Protein AF-A0A417RYT6-F1 (afdb_monomer_lite)

Structure (mmCIF, N/CA/C/O backbone):
data_AF-A0A417RYT6-F1
#
_entry.id   AF-A0A417RYT6-F1
#
loop_
_atom_site.group_PDB
_atom_site.id
_atom_site.type_symbol
_atom_site.label_atom_id
_atom_site.label_alt_id
_atom_site.label_comp_id
_atom_site.label_asym_id
_atom_site.label_entity_id
_atom_sit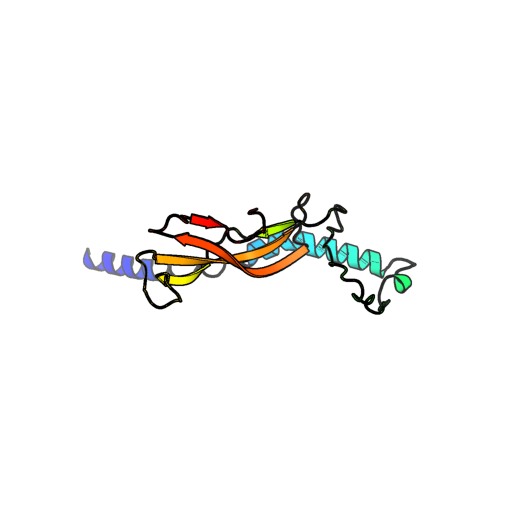e.label_seq_id
_atom_site.pdbx_PDB_ins_code
_atom_site.Cartn_x
_atom_site.Cartn_y
_atom_site.Cartn_z
_atom_site.occupancy
_atom_site.B_iso_or_equiv
_atom_site.auth_seq_id
_atom_site.auth_comp_id
_atom_site.auth_asym_id
_atom_site.auth_atom_id
_atom_site.pdbx_PDB_model_num
ATOM 1 N N . MET A 1 1 ? -15.894 -57.542 15.113 1.00 52.25 1 MET A N 1
ATOM 2 C CA . MET A 1 1 ? -15.988 -56.809 13.826 1.00 52.25 1 MET A CA 1
ATOM 3 C C . MET A 1 1 ? -16.153 -55.294 13.981 1.00 52.25 1 MET A C 1
ATOM 5 O O . MET A 1 1 ? -15.409 -54.576 13.336 1.00 52.25 1 MET A O 1
ATOM 9 N N . LYS A 1 2 ? -17.027 -54.765 14.858 1.00 48.78 2 LYS A N 1
ATOM 10 C CA . LYS A 1 2 ? -17.219 -53.299 15.008 1.00 48.78 2 LYS A CA 1
ATOM 11 C C . LYS A 1 2 ? -16.011 -52.513 15.566 1.00 48.78 2 LYS A C 1
ATOM 13 O O . LYS A 1 2 ? -15.840 -51.355 15.216 1.00 48.78 2 LYS A O 1
ATOM 18 N N . LYS A 1 3 ? -15.145 -53.134 16.380 1.00 48.62 3 LYS A N 1
ATOM 19 C CA . LYS A 1 3 ? -13.949 -52.476 16.958 1.00 48.62 3 LYS A CA 1
ATOM 20 C C . LYS A 1 3 ? -12.748 -52.387 15.999 1.00 48.62 3 LYS A C 1
ATOM 22 O O . LYS A 1 3 ? -11.898 -51.531 16.185 1.00 48.62 3 LYS A O 1
ATOM 27 N N . CYS A 1 4 ? -12.701 -53.223 14.958 1.00 53.75 4 CYS A N 1
ATOM 28 C CA . CYS A 1 4 ? -11.618 -53.209 13.963 1.00 53.75 4 CYS A CA 1
ATOM 29 C C . CYS A 1 4 ? -11.822 -52.121 12.898 1.00 53.75 4 CYS A C 1
ATOM 31 O O . CYS A 1 4 ? -10.855 -51.565 12.397 1.00 53.75 4 CYS A O 1
ATOM 33 N N . ILE A 1 5 ? -13.080 -51.779 12.599 1.00 58.66 5 ILE A N 1
ATOM 34 C CA . ILE A 1 5 ? -13.435 -50.747 11.612 1.00 58.66 5 ILE A CA 1
ATOM 35 C C . ILE A 1 5 ? -13.078 -49.347 12.134 1.00 58.66 5 ILE A C 1
ATOM 37 O O . ILE A 1 5 ? -12.568 -48.523 11.383 1.00 58.66 5 ILE A O 1
ATOM 41 N N . ALA A 1 6 ? -13.272 -49.102 13.434 1.00 56.34 6 ALA A N 1
ATOM 42 C CA . ALA A 1 6 ? -12.919 -47.828 14.059 1.00 56.34 6 ALA A CA 1
ATOM 43 C C . ALA A 1 6 ? -11.402 -47.568 14.044 1.00 56.34 6 ALA A C 1
ATOM 45 O O . ALA A 1 6 ? -10.996 -46.442 13.798 1.00 56.34 6 ALA A O 1
ATOM 46 N N . PHE A 1 7 ? -10.582 -48.609 14.237 1.00 57.03 7 PHE A N 1
ATOM 47 C CA . PHE A 1 7 ? -9.118 -48.505 14.211 1.00 57.03 7 PHE A CA 1
ATOM 48 C C . PHE A 1 7 ? -8.572 -48.293 12.787 1.00 57.03 7 PHE A C 1
ATOM 50 O O . PHE A 1 7 ? -7.643 -47.522 12.577 1.00 57.03 7 PHE A O 1
ATOM 57 N N . LEU A 1 8 ? -9.199 -48.924 11.787 1.00 57.00 8 LEU A N 1
ATOM 58 C CA . LEU A 1 8 ? -8.880 -48.709 10.371 1.00 57.00 8 LEU A CA 1
ATOM 59 C C . LEU A 1 8 ? -9.240 -47.290 9.902 1.00 57.00 8 LEU A C 1
ATOM 61 O O . LEU A 1 8 ? -8.483 -46.691 9.144 1.00 57.00 8 LEU A O 1
ATOM 65 N N . MET A 1 9 ? -10.350 -46.728 10.391 1.00 56.47 9 MET A N 1
ATOM 66 C CA . MET A 1 9 ? -10.765 -45.353 10.083 1.00 56.47 9 MET A CA 1
ATOM 67 C C . MET A 1 9 ? -9.854 -44.295 10.727 1.00 56.47 9 MET A C 1
ATOM 69 O O . MET A 1 9 ? -9.538 -43.307 10.070 1.00 56.47 9 MET A O 1
ATOM 73 N N . THR A 1 10 ? -9.364 -44.495 11.958 1.00 58.94 10 THR A N 1
ATOM 74 C CA . THR A 1 10 ? -8.390 -43.569 12.571 1.00 58.94 10 THR A CA 1
ATOM 75 C C . THR A 1 10 ? -7.002 -43.655 11.943 1.00 58.94 10 THR A C 1
ATOM 77 O O . THR A 1 10 ? -6.341 -42.627 11.823 1.00 58.94 10 THR A O 1
ATOM 80 N N . CYS A 1 11 ? -6.565 -44.830 11.480 1.00 55.25 11 CYS A N 1
ATOM 81 C CA . CYS A 1 11 ? -5.324 -44.940 10.710 1.00 55.25 11 CYS A CA 1
ATOM 82 C C . CYS A 1 11 ? -5.436 -44.255 9.340 1.00 55.25 11 CYS A C 1
ATOM 84 O O . CYS A 1 11 ? -4.508 -43.558 8.949 1.00 55.25 11 CYS A O 1
ATOM 86 N N . LEU A 1 12 ? -6.576 -44.374 8.646 1.00 55.22 12 LEU A N 1
ATOM 87 C CA . LEU A 1 12 ? -6.823 -43.682 7.372 1.00 55.22 12 LEU A CA 1
ATOM 88 C C . LEU A 1 12 ? -6.851 -42.153 7.523 1.00 55.22 12 LEU A C 1
ATOM 90 O O . LEU A 1 12 ? -6.299 -41.458 6.678 1.00 55.22 12 LEU A O 1
ATOM 94 N N . LEU A 1 13 ? -7.413 -41.625 8.615 1.00 54.66 13 LEU A N 1
ATOM 95 C CA . LEU A 1 13 ? -7.454 -40.180 8.882 1.00 54.66 13 LEU A CA 1
ATOM 96 C C . LEU A 1 13 ? -6.079 -39.575 9.220 1.00 54.66 13 LEU A C 1
ATOM 98 O O . LEU A 1 13 ? -5.876 -38.385 8.997 1.00 54.66 13 LEU A O 1
ATOM 102 N N . MET A 1 14 ? -5.119 -40.375 9.698 1.00 54.06 14 MET A N 1
ATOM 103 C CA . MET A 1 14 ? -3.745 -39.915 9.953 1.00 54.06 14 MET A CA 1
ATOM 104 C C . MET A 1 14 ? -2.860 -39.877 8.695 1.00 54.06 14 MET A C 1
ATOM 106 O O . MET A 1 14 ? -1.810 -39.243 8.725 1.00 54.06 14 MET A O 1
ATOM 110 N N . PHE A 1 15 ? -3.286 -40.479 7.577 1.00 50.78 15 PHE A N 1
ATOM 111 C CA . PHE A 1 15 ? -2.583 -40.378 6.288 1.00 50.78 15 PHE A CA 1
ATOM 112 C C . PHE A 1 15 ? -3.030 -39.183 5.425 1.00 50.78 15 PHE A C 1
ATOM 114 O O . PHE A 1 15 ? -2.400 -38.909 4.409 1.00 50.78 15 PHE A O 1
ATOM 121 N N . PHE A 1 16 ? -4.062 -38.434 5.835 1.00 47.72 16 PHE A N 1
ATOM 122 C CA . PHE A 1 16 ? -4.534 -37.223 5.139 1.00 47.72 16 PHE A CA 1
ATOM 123 C C . PHE A 1 16 ? -3.956 -35.906 5.691 1.00 47.72 16 PHE A C 1
ATOM 125 O O . PHE A 1 16 ? -4.447 -34.830 5.364 1.00 47.72 16 PHE A O 1
ATOM 132 N N . SER A 1 17 ? -2.886 -35.974 6.483 1.00 52.38 17 SER A N 1
ATOM 133 C CA . SER A 1 17 ? -2.146 -34.803 6.968 1.00 52.38 17 SER A CA 1
ATOM 134 C C . SER A 1 17 ? -0.649 -35.095 6.852 1.00 52.38 17 SER A C 1
ATOM 136 O O . SER A 1 17 ? -0.048 -35.562 7.819 1.00 52.38 17 SER A O 1
ATOM 138 N N . PRO A 1 18 ? -0.050 -34.935 5.654 1.00 49.31 18 PRO A N 1
ATOM 139 C CA . PRO A 1 18 ? 0.578 -33.649 5.344 1.00 49.31 18 PRO A CA 1
ATOM 140 C C . PRO A 1 18 ? 0.617 -33.363 3.826 1.00 49.31 18 PRO A C 1
ATOM 142 O O . PRO A 1 18 ? 1.594 -33.685 3.158 1.00 49.31 18 PRO A O 1
ATOM 145 N N . VAL A 1 19 ? -0.419 -32.749 3.250 1.00 47.59 19 VAL A N 1
ATOM 146 C CA . VAL A 1 19 ? -0.346 -32.246 1.852 1.00 47.59 19 VAL A CA 1
ATOM 147 C C . VAL A 1 19 ? -0.898 -30.822 1.731 1.00 47.59 19 VAL A C 1
ATOM 149 O O . VAL A 1 19 ? -1.395 -30.413 0.693 1.00 47.59 19 VAL A O 1
ATOM 152 N N . LEU A 1 20 ? -0.811 -30.027 2.799 1.00 47.03 20 LEU A N 1
ATOM 153 C CA . LEU A 1 20 ? -1.241 -28.620 2.780 1.00 47.03 20 LEU A CA 1
ATOM 154 C C . LEU A 1 20 ? -0.079 -27.621 2.820 1.00 47.03 20 LEU A C 1
ATOM 156 O O . LEU A 1 20 ? -0.278 -26.450 3.118 1.00 47.03 20 LEU A O 1
ATOM 160 N N . THR A 1 21 ? 1.131 -28.055 2.472 1.00 49.88 21 THR A N 1
ATOM 161 C CA . THR A 1 21 ? 2.322 -27.188 2.438 1.00 49.88 21 THR A CA 1
ATOM 162 C C . THR A 1 21 ? 3.104 -27.257 1.126 1.00 49.88 21 THR A C 1
ATOM 164 O O . THR A 1 21 ? 4.276 -26.901 1.106 1.00 49.88 21 THR A O 1
ATOM 167 N N . LEU A 1 22 ? 2.485 -27.669 0.012 1.00 45.00 22 LEU A N 1
ATOM 168 C CA . LEU A 1 22 ? 3.183 -27.728 -1.281 1.00 45.00 22 LEU A CA 1
ATOM 169 C C . LEU A 1 22 ? 2.302 -27.367 -2.493 1.00 45.00 22 LEU A C 1
ATOM 171 O O . LEU A 1 22 ? 2.325 -28.054 -3.507 1.00 45.00 22 LEU A O 1
ATOM 175 N N . ALA A 1 23 ? 1.505 -26.299 -2.394 1.00 43.72 23 ALA A N 1
ATOM 176 C CA . ALA A 1 23 ? 0.714 -25.801 -3.529 1.00 43.72 23 ALA A CA 1
ATOM 177 C C . ALA A 1 23 ? 0.922 -24.310 -3.853 1.00 43.72 23 ALA A C 1
ATOM 179 O O . ALA A 1 23 ? 0.333 -23.827 -4.810 1.00 43.72 23 ALA A O 1
ATOM 180 N N . SER A 1 24 ? 1.766 -23.568 -3.121 1.00 45.00 24 SER A N 1
ATOM 181 C CA . SER A 1 24 ? 1.917 -22.118 -3.355 1.00 45.00 24 SER A CA 1
ATOM 182 C C . SER A 1 24 ? 3.128 -21.709 -4.200 1.00 45.00 24 SER A C 1
ATOM 184 O O . SER A 1 24 ? 3.308 -20.518 -4.428 1.00 45.00 24 SER A O 1
ATOM 186 N N . THR A 1 25 ? 3.976 -22.642 -4.644 1.00 49.81 25 THR A N 1
ATOM 187 C CA . THR A 1 25 ? 5.150 -22.318 -5.481 1.00 49.81 25 THR A CA 1
ATOM 188 C C . THR A 1 25 ? 4.946 -22.705 -6.944 1.00 49.81 25 THR A C 1
ATOM 190 O O . THR A 1 25 ? 5.268 -21.917 -7.821 1.00 49.81 25 THR A O 1
ATOM 193 N N . ASN A 1 26 ? 4.329 -23.860 -7.222 1.00 52.41 26 ASN A N 1
ATOM 194 C CA . ASN A 1 26 ? 4.189 -24.360 -8.596 1.00 52.41 26 ASN A CA 1
ATOM 195 C C . ASN A 1 26 ? 3.227 -23.548 -9.470 1.00 52.41 26 ASN A C 1
ATOM 197 O O . ASN A 1 26 ? 3.506 -23.382 -10.652 1.00 52.41 26 ASN A O 1
ATOM 201 N N . GLU A 1 27 ? 2.113 -23.040 -8.932 1.00 53.03 27 GLU A N 1
ATOM 202 C CA . GLU A 1 27 ? 1.223 -22.197 -9.744 1.00 53.03 27 GLU A CA 1
ATOM 203 C C . GLU A 1 27 ? 1.866 -20.846 -10.041 1.00 53.03 27 GLU A C 1
ATOM 205 O O . GLU A 1 27 ? 1.857 -20.405 -11.186 1.00 53.03 27 GLU A O 1
ATOM 210 N N . LEU A 1 28 ? 2.494 -20.220 -9.041 1.00 49.47 28 LEU A N 1
ATOM 211 C CA . LEU A 1 28 ? 3.165 -18.938 -9.229 1.00 49.47 28 LEU A CA 1
ATOM 212 C C . LEU A 1 28 ? 4.328 -19.059 -10.224 1.00 49.47 28 LEU A C 1
ATOM 214 O O . LEU A 1 28 ? 4.430 -18.236 -11.127 1.00 49.47 28 LEU A O 1
ATOM 218 N N . ASP A 1 29 ? 5.153 -20.105 -10.129 1.00 52.31 29 ASP A N 1
ATOM 219 C CA . ASP A 1 29 ? 6.219 -20.354 -11.104 1.00 52.31 29 ASP A CA 1
ATOM 220 C C . ASP A 1 29 ? 5.679 -20.642 -12.512 1.00 52.31 29 ASP A C 1
ATOM 222 O O . ASP A 1 29 ? 6.261 -20.169 -13.485 1.00 52.31 29 ASP A O 1
ATOM 226 N N . PHE A 1 30 ? 4.549 -21.346 -12.640 1.00 57.62 30 PHE A N 1
ATOM 227 C CA . PHE A 1 30 ? 3.902 -21.586 -13.933 1.00 57.62 30 PHE A CA 1
ATOM 228 C C . PHE A 1 30 ? 3.386 -20.290 -14.576 1.00 57.62 30 PHE A C 1
ATOM 230 O O . PHE A 1 30 ? 3.568 -20.089 -15.776 1.00 57.62 30 PHE A O 1
ATOM 237 N N . TYR A 1 31 ? 2.791 -19.386 -13.791 1.00 53.12 31 TYR A N 1
ATOM 238 C CA . TYR A 1 31 ? 2.357 -18.077 -14.288 1.00 53.12 31 TYR A CA 1
ATOM 239 C C . TYR A 1 31 ? 3.528 -17.141 -14.594 1.00 53.12 31 TYR A C 1
ATOM 241 O O . TYR A 1 31 ? 3.406 -16.317 -15.494 1.00 53.12 31 TYR A O 1
ATOM 249 N N . LEU A 1 32 ? 4.651 -17.259 -13.879 1.00 49.84 32 LEU A N 1
ATOM 250 C CA . LEU A 1 32 ? 5.842 -16.426 -14.077 1.00 49.84 32 LEU A CA 1
ATOM 251 C C . LEU A 1 32 ? 6.738 -16.905 -15.226 1.00 49.84 32 LEU A C 1
ATOM 253 O O . LEU A 1 32 ? 7.520 -16.113 -15.746 1.00 49.84 32 LEU A O 1
ATOM 257 N N . GLU A 1 33 ? 6.632 -18.164 -15.647 1.00 64.19 33 GLU A N 1
ATOM 258 C CA . GLU A 1 33 ? 7.503 -18.737 -16.676 1.00 64.19 33 GLU A CA 1
ATOM 259 C C . GLU A 1 33 ? 7.421 -18.023 -18.041 1.00 64.19 33 GLU A C 1
ATOM 261 O O . GLU A 1 33 ? 8.473 -17.687 -18.591 1.00 64.19 33 GLU A O 1
ATOM 266 N N . PRO A 1 34 ? 6.230 -17.676 -18.572 1.00 62.97 34 PRO A N 1
ATOM 267 C CA . PRO A 1 34 ? 6.128 -16.876 -19.793 1.00 62.97 34 PRO A CA 1
ATOM 268 C C . PRO A 1 34 ? 6.749 -15.482 -19.639 1.00 62.97 34 PRO A C 1
ATOM 270 O O . PRO A 1 34 ? 7.388 -14.987 -20.566 1.00 62.97 34 PRO A O 1
ATOM 273 N N . TYR A 1 35 ? 6.614 -14.862 -18.459 1.00 56.91 35 TYR A N 1
ATOM 274 C CA . TYR A 1 35 ? 7.240 -13.569 -18.171 1.00 56.91 35 TYR A CA 1
ATOM 275 C C . TYR A 1 35 ? 8.764 -13.679 -18.119 1.00 56.91 35 TYR A C 1
ATOM 277 O O . TYR A 1 35 ? 9.445 -12.810 -18.653 1.00 56.91 35 TYR A O 1
ATOM 285 N N . ARG A 1 36 ? 9.313 -14.750 -17.527 1.00 67.50 36 ARG A N 1
ATOM 286 C CA . ARG A 1 36 ? 10.763 -15.005 -17.509 1.00 67.50 36 ARG A CA 1
ATOM 287 C C . ARG A 1 36 ? 11.319 -15.179 -18.920 1.00 67.50 36 ARG A C 1
ATOM 289 O O . ARG A 1 36 ? 12.371 -14.627 -19.220 1.00 67.50 36 ARG A O 1
ATOM 296 N N . GLN A 1 37 ? 10.611 -15.902 -19.786 1.00 70.88 37 GLN A N 1
ATOM 297 C CA . GLN A 1 37 ? 11.034 -16.125 -21.172 1.00 70.88 37 GLN A CA 1
ATOM 298 C C . GLN A 1 37 ? 10.998 -14.843 -22.008 1.00 70.88 37 GLN A C 1
ATOM 300 O O . GLN A 1 37 ? 11.948 -14.568 -22.737 1.00 70.88 37 GLN A O 1
ATOM 305 N N . GLU A 1 38 ? 9.943 -14.038 -21.880 1.00 66.25 38 GLU A N 1
ATOM 306 C CA . GLU A 1 38 ? 9.857 -12.755 -22.581 1.00 66.25 38 GLU A CA 1
ATOM 307 C C . GLU A 1 38 ? 10.886 -11.749 -22.051 1.00 66.25 38 GLU A C 1
ATOM 309 O O . GLU A 1 38 ? 11.525 -11.052 -22.835 1.00 66.25 38 GLU A O 1
ATOM 314 N N . GLU A 1 39 ? 11.120 -11.709 -20.737 1.00 60.72 39 GLU A N 1
ATOM 315 C CA . GLU A 1 39 ? 12.161 -10.851 -20.168 1.00 60.72 39 GLU A CA 1
ATOM 316 C C . GLU A 1 39 ? 13.555 -11.297 -20.618 1.00 60.72 39 GLU A C 1
ATOM 318 O O . GLU A 1 39 ? 14.373 -10.456 -20.986 1.00 60.72 39 GLU A O 1
ATOM 323 N N . GLN A 1 40 ? 13.811 -12.606 -20.696 1.00 69.38 40 GLN A N 1
ATOM 324 C CA . GLN A 1 40 ? 15.059 -13.130 -21.247 1.00 69.38 40 GLN A CA 1
ATOM 325 C C . GLN A 1 40 ? 15.218 -12.763 -22.729 1.00 69.38 40 GLN A C 1
ATOM 327 O O . GLN A 1 40 ? 16.284 -12.307 -23.130 1.00 69.38 40 GLN A O 1
ATOM 332 N N . ARG A 1 41 ? 14.149 -12.860 -23.531 1.00 82.62 41 ARG A N 1
ATOM 333 C CA . ARG A 1 41 ? 14.151 -12.426 -24.936 1.00 82.62 41 ARG A CA 1
ATOM 334 C C . ARG A 1 41 ? 14.477 -10.935 -25.067 1.00 82.62 41 ARG A C 1
AT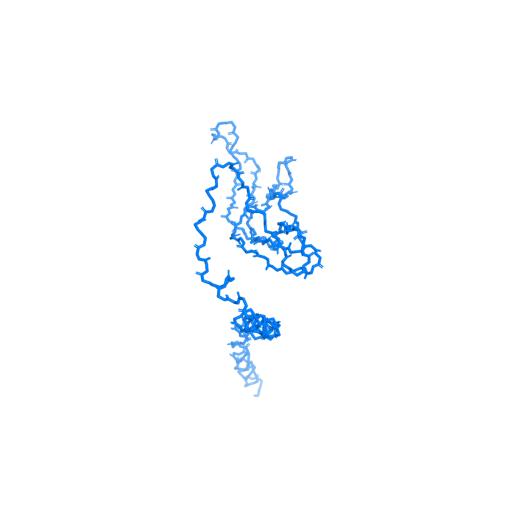OM 336 O O . ARG A 1 41 ? 15.271 -10.561 -25.925 1.00 82.62 41 ARG A O 1
ATOM 343 N N . ARG A 1 42 ? 13.888 -10.084 -24.218 1.00 70.50 42 ARG A N 1
ATOM 344 C CA . ARG A 1 42 ? 14.170 -8.637 -24.179 1.00 70.50 42 ARG A CA 1
ATOM 345 C C . ARG A 1 42 ? 15.614 -8.357 -23.770 1.00 70.50 42 ARG A C 1
ATOM 347 O O . ARG A 1 42 ? 16.261 -7.518 -24.390 1.00 70.50 42 ARG A O 1
ATOM 354 N N . ILE A 1 43 ? 16.131 -9.064 -22.764 1.00 71.31 43 ILE A N 1
ATOM 355 C CA . ILE A 1 43 ? 17.539 -8.981 -22.350 1.00 71.31 43 ILE A CA 1
ATOM 356 C C . ILE A 1 43 ? 18.454 -9.351 -23.520 1.00 71.31 43 ILE A C 1
ATOM 358 O O . ILE A 1 43 ? 19.403 -8.618 -23.798 1.00 71.31 43 ILE A O 1
ATOM 362 N N . ASP A 1 44 ? 18.153 -10.430 -24.239 1.00 78.12 44 ASP A N 1
ATOM 363 C CA . ASP A 1 44 ? 18.945 -10.880 -25.383 1.00 78.12 44 ASP A CA 1
ATOM 364 C C . ASP A 1 44 ? 18.883 -9.873 -26.544 1.00 78.12 44 ASP A C 1
ATOM 366 O O . ASP A 1 44 ? 19.899 -9.604 -27.183 1.00 78.12 44 ASP A O 1
ATOM 370 N N . GLU A 1 45 ? 17.721 -9.270 -26.800 1.00 75.62 45 GLU A N 1
ATOM 371 C CA . GLU A 1 45 ? 17.541 -8.242 -27.831 1.00 75.62 45 GLU A CA 1
ATOM 372 C C . GLU A 1 45 ? 18.342 -6.970 -27.517 1.00 75.62 45 GLU A C 1
ATOM 374 O O . GLU A 1 45 ? 19.034 -6.439 -28.386 1.00 75.62 45 GLU A O 1
ATOM 379 N N . ILE A 1 46 ? 18.323 -6.518 -26.259 1.00 69.12 46 ILE A N 1
ATOM 380 C CA . ILE A 1 46 ? 19.109 -5.361 -25.818 1.00 69.12 46 ILE A CA 1
ATOM 381 C C . ILE A 1 46 ? 20.603 -5.688 -25.884 1.00 69.12 46 ILE A C 1
ATOM 383 O O . ILE A 1 46 ? 21.364 -4.889 -26.426 1.00 69.12 46 ILE A O 1
ATOM 387 N N . THR A 1 47 ? 21.013 -6.863 -25.393 1.00 69.44 47 THR A N 1
ATOM 388 C CA . THR A 1 47 ? 22.418 -7.311 -25.341 1.00 69.44 47 THR A CA 1
ATOM 389 C C . THR A 1 47 ? 23.043 -7.457 -26.719 1.00 69.44 47 THR A C 1
ATOM 391 O O . THR A 1 47 ? 24.202 -7.085 -26.909 1.00 69.44 47 THR A O 1
ATOM 394 N N . ASN A 1 48 ? 22.274 -7.934 -27.695 1.00 76.19 48 ASN A N 1
ATOM 395 C CA . ASN A 1 48 ? 22.758 -8.171 -29.052 1.00 76.19 48 ASN A CA 1
ATOM 396 C C . ASN A 1 48 ? 22.479 -7.014 -30.028 1.00 76.19 48 ASN A C 1
ATOM 398 O O . ASN A 1 48 ? 22.789 -7.143 -31.212 1.00 76.19 48 ASN A O 1
ATOM 402 N N . SER A 1 49 ? 21.898 -5.895 -29.577 1.00 74.31 49 SER A N 1
ATOM 403 C CA . SER A 1 49 ? 21.706 -4.723 -30.442 1.00 74.31 49 SER A CA 1
ATOM 404 C C . SER A 1 49 ? 23.047 -4.074 -30.820 1.00 74.31 49 SER A C 1
ATOM 406 O O . SER A 1 49 ? 23.989 -4.076 -30.033 1.00 74.31 49 SER A O 1
ATOM 408 N N . GLU A 1 50 ? 23.146 -3.483 -32.016 1.00 72.81 50 GLU A N 1
ATOM 409 C CA . GLU A 1 50 ? 24.389 -2.837 -32.491 1.00 72.81 50 GLU A CA 1
ATOM 410 C C . GLU A 1 50 ? 24.863 -1.693 -31.573 1.00 72.81 50 GLU A C 1
ATOM 412 O O . GLU A 1 50 ? 26.059 -1.426 -31.485 1.00 72.81 50 GLU A O 1
ATOM 417 N N . ASN A 1 51 ? 23.933 -1.074 -30.836 1.00 65.19 51 ASN A N 1
ATOM 418 C CA . ASN A 1 51 ? 24.192 -0.000 -29.873 1.00 65.19 51 ASN A CA 1
ATOM 419 C C . ASN A 1 51 ? 24.189 -0.494 -28.417 1.00 65.19 51 ASN A C 1
ATOM 421 O O . ASN A 1 51 ? 24.170 0.317 -27.492 1.00 65.19 51 ASN A O 1
ATOM 425 N N . SER A 1 52 ? 24.193 -1.810 -28.182 1.00 58.97 52 SER A N 1
ATOM 426 C CA . SER A 1 52 ? 24.055 -2.381 -26.840 1.00 58.97 52 SER A CA 1
ATOM 427 C C . SER A 1 52 ? 25.139 -1.894 -25.885 1.00 58.97 52 SER A C 1
ATOM 429 O O . SER A 1 52 ? 24.852 -1.660 -24.720 1.00 58.97 52 SER A O 1
ATOM 431 N N . ALA A 1 53 ? 26.351 -1.638 -26.379 1.00 59.81 53 ALA A N 1
ATOM 432 C CA . ALA A 1 53 ? 27.454 -1.079 -25.600 1.00 59.81 53 ALA A CA 1
ATOM 433 C C . ALA A 1 53 ? 27.224 0.376 -25.133 1.00 59.81 53 ALA A C 1
ATOM 435 O O . ALA A 1 53 ? 27.830 0.798 -24.152 1.00 59.81 53 ALA A O 1
ATOM 436 N N . GLU A 1 54 ? 26.358 1.145 -25.805 1.00 59.22 54 GLU A N 1
ATOM 437 C CA . GLU A 1 54 ? 25.954 2.491 -25.368 1.00 59.22 54 GLU A CA 1
ATOM 438 C C . GLU A 1 54 ? 24.810 2.460 -24.339 1.00 59.22 54 GLU A C 1
ATOM 440 O O . GLU A 1 54 ? 24.562 3.456 -23.654 1.00 59.22 54 GLU A O 1
ATOM 445 N N . TRP A 1 55 ? 24.085 1.342 -24.238 1.00 59.09 55 TRP A N 1
ATOM 446 C CA . TRP A 1 55 ? 22.892 1.194 -23.392 1.00 59.09 55 TRP A CA 1
ATOM 447 C C . TRP A 1 55 ? 23.119 0.291 -22.176 1.00 59.09 55 TRP A C 1
ATOM 449 O O . TRP A 1 55 ? 22.531 0.517 -21.120 1.00 59.09 55 TRP A O 1
ATOM 459 N N . LEU A 1 56 ? 23.980 -0.715 -22.306 1.00 52.59 56 LEU A N 1
ATOM 460 C CA . LEU A 1 56 ? 24.362 -1.661 -21.266 1.00 52.59 56 LEU A CA 1
ATOM 461 C C . LEU A 1 56 ? 25.717 -1.271 -20.679 1.00 52.59 56 LEU A C 1
ATOM 463 O O . LEU A 1 56 ? 26.632 -0.882 -21.396 1.00 52.59 56 LEU A O 1
ATOM 467 N N . ASN A 1 57 ? 25.855 -1.410 -19.360 1.00 50.94 57 ASN A N 1
ATOM 468 C CA . ASN A 1 57 ? 27.069 -1.094 -18.593 1.00 50.94 57 ASN A CA 1
ATOM 469 C C . ASN A 1 57 ? 27.502 0.383 -18.595 1.00 50.94 57 ASN A C 1
ATOM 471 O O . ASN A 1 57 ? 28.578 0.698 -18.089 1.00 50.94 57 ASN A O 1
ATOM 475 N N . VAL A 1 58 ? 26.670 1.304 -19.093 1.00 53.97 58 VAL A N 1
ATOM 476 C CA . VAL A 1 58 ? 26.834 2.726 -18.778 1.00 53.97 58 VAL A CA 1
ATOM 477 C C . VAL A 1 58 ? 26.345 2.941 -17.351 1.00 53.97 58 VAL A C 1
ATOM 479 O O . VAL A 1 58 ? 25.164 3.182 -17.103 1.00 53.97 58 VAL A O 1
ATOM 482 N N . GLU A 1 59 ? 27.271 2.844 -16.405 1.00 49.41 59 GLU A N 1
ATOM 483 C CA . GLU A 1 59 ? 27.059 3.320 -15.046 1.00 49.41 59 GLU A CA 1
ATOM 484 C C . GLU A 1 59 ? 26.977 4.849 -15.120 1.00 49.41 59 GLU A C 1
ATOM 486 O O . GLU A 1 59 ? 27.980 5.556 -15.213 1.00 49.41 59 GLU A O 1
ATOM 491 N N . ARG A 1 60 ? 25.755 5.377 -15.219 1.00 55.88 60 ARG A N 1
ATOM 492 C CA . ARG A 1 60 ? 25.544 6.811 -15.041 1.00 55.88 60 ARG A CA 1
ATOM 493 C C . ARG A 1 60 ? 25.575 7.070 -13.551 1.00 55.88 60 ARG A C 1
ATOM 495 O O . ARG A 1 60 ? 24.798 6.456 -12.821 1.00 55.88 60 ARG A O 1
ATOM 502 N N . ASP A 1 61 ? 26.442 7.985 -13.127 1.00 54.34 61 ASP A N 1
ATOM 503 C CA . ASP A 1 61 ? 26.411 8.504 -11.764 1.00 54.34 61 ASP A CA 1
ATOM 504 C C . ASP A 1 61 ? 24.960 8.827 -11.412 1.00 54.34 61 ASP A C 1
ATOM 506 O O . ASP A 1 61 ? 24.269 9.497 -12.191 1.00 54.34 61 ASP A O 1
ATOM 510 N N . ASN A 1 62 ? 24.491 8.308 -10.271 1.00 50.38 62 ASN A N 1
ATOM 511 C CA . ASN A 1 62 ? 23.154 8.606 -9.775 1.00 50.38 62 ASN A CA 1
ATOM 512 C C . ASN A 1 62 ? 22.951 10.113 -9.876 1.00 50.38 62 ASN A C 1
ATOM 514 O O . ASN A 1 62 ? 23.672 10.882 -9.234 1.00 50.38 62 ASN A O 1
ATOM 518 N N . MET A 1 63 ? 21.995 10.531 -10.710 1.00 53.31 63 MET A N 1
ATOM 519 C CA . MET A 1 63 ? 21.682 11.943 -10.848 1.00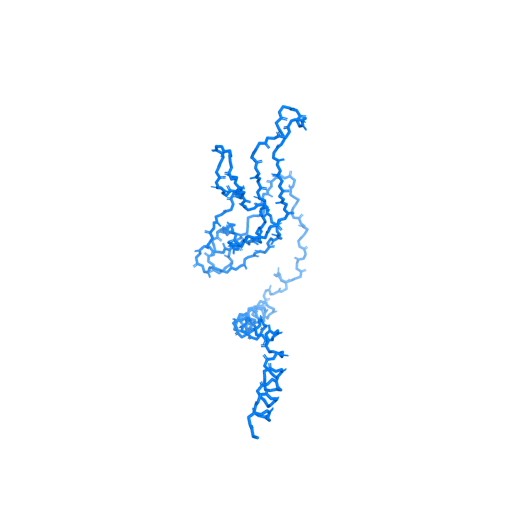 53.31 63 MET A CA 1
ATOM 520 C C . MET A 1 63 ? 21.374 12.451 -9.439 1.00 53.31 63 MET A C 1
ATOM 522 O O . MET A 1 63 ? 20.520 11.858 -8.770 1.00 53.31 63 MET A O 1
ATOM 526 N N . PRO A 1 64 ? 22.105 13.460 -8.933 1.00 50.78 64 PRO A N 1
ATOM 527 C CA . PRO A 1 64 ? 21.967 13.854 -7.548 1.00 50.78 64 PRO A CA 1
ATOM 528 C C . PRO A 1 64 ? 20.502 14.197 -7.296 1.00 50.78 64 PRO A C 1
ATOM 530 O O . PRO A 1 64 ? 19.937 15.082 -7.937 1.00 50.78 64 PRO A O 1
ATOM 533 N N . LEU A 1 65 ? 19.891 13.508 -6.329 1.00 52.78 65 LEU A N 1
ATOM 534 C CA . LEU A 1 65 ? 18.523 13.764 -5.860 1.00 52.78 65 LEU A CA 1
ATOM 535 C C . LEU A 1 65 ? 18.397 15.138 -5.164 1.00 52.78 65 LEU A C 1
ATOM 537 O O . LEU A 1 65 ? 17.426 15.395 -4.455 1.00 52.78 65 LEU A O 1
ATOM 541 N N . SER A 1 66 ? 19.370 16.038 -5.360 1.00 51.47 66 SER A N 1
ATOM 542 C CA . SER A 1 66 ? 19.580 17.299 -4.645 1.00 51.47 66 SER A CA 1
ATOM 543 C C . SER A 1 66 ? 18.430 18.298 -4.772 1.00 51.47 66 SER A C 1
ATOM 545 O O . SER A 1 66 ? 18.444 19.309 -4.080 1.00 51.47 66 SER A O 1
ATOM 547 N N . ASN A 1 67 ? 17.430 18.014 -5.611 1.00 49.03 67 ASN A N 1
ATOM 548 C CA . ASN A 1 67 ? 16.274 18.877 -5.848 1.00 49.03 67 ASN A CA 1
ATOM 549 C C . ASN A 1 67 ? 14.934 18.266 -5.396 1.00 49.03 67 ASN A C 1
ATOM 551 O O . ASN A 1 67 ? 13.885 18.740 -5.824 1.00 49.03 67 ASN A O 1
ATOM 555 N N . GLY A 1 68 ? 14.933 17.223 -4.557 1.00 46.62 68 GLY A N 1
ATOM 556 C CA . GLY A 1 68 ? 13.680 16.655 -4.036 1.00 46.62 68 GLY A CA 1
ATOM 557 C C . GLY A 1 68 ? 12.840 15.945 -5.103 1.00 46.62 68 GLY A C 1
ATOM 558 O O . GLY A 1 68 ? 11.614 15.918 -5.022 1.00 46.62 68 GLY A O 1
ATOM 559 N N . MET A 1 69 ? 13.494 15.386 -6.122 1.00 46.78 69 MET A N 1
ATOM 560 C CA . MET A 1 69 ? 12.821 14.564 -7.122 1.00 46.78 69 MET A CA 1
ATOM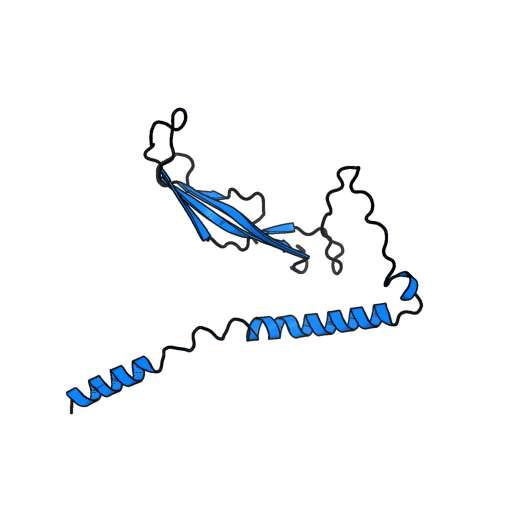 561 C C . MET A 1 69 ? 12.333 13.263 -6.476 1.00 46.78 69 MET A C 1
ATOM 563 O O . MET A 1 69 ? 13.140 12.455 -6.022 1.00 46.78 69 MET A O 1
ATOM 567 N N . MET A 1 70 ? 11.015 13.052 -6.460 1.00 50.38 70 MET A N 1
ATOM 568 C CA . MET A 1 70 ? 10.443 11.725 -6.229 1.00 50.38 70 MET A CA 1
ATOM 569 C C . MET A 1 70 ? 10.718 10.848 -7.449 1.00 50.38 70 MET A C 1
ATOM 571 O O . MET A 1 70 ? 10.407 11.231 -8.578 1.00 50.38 70 MET A O 1
ATOM 575 N N . THR A 1 71 ? 11.262 9.655 -7.227 1.00 58.53 71 THR A N 1
ATOM 576 C CA . THR A 1 71 ? 11.304 8.608 -8.247 1.00 58.53 71 THR A CA 1
ATOM 577 C C . THR A 1 71 ? 9.897 8.038 -8.399 1.00 58.53 71 THR A C 1
ATOM 579 O O . THR A 1 71 ? 9.434 7.279 -7.551 1.00 58.53 71 THR A O 1
ATOM 582 N N . ILE A 1 72 ? 9.186 8.447 -9.449 1.00 66.31 72 ILE A N 1
ATOM 583 C CA . ILE A 1 72 ? 7.864 7.906 -9.781 1.00 66.31 72 ILE A CA 1
ATOM 584 C C . ILE A 1 72 ? 8.081 6.662 -10.643 1.00 66.31 72 ILE A C 1
ATOM 586 O O . ILE A 1 72 ? 8.689 6.748 -11.709 1.00 66.31 72 ILE A O 1
ATOM 590 N N . GLY A 1 73 ? 7.606 5.500 -10.194 1.00 76.81 73 GLY A N 1
ATOM 591 C CA . GLY A 1 73 ? 7.718 4.272 -10.979 1.00 76.81 73 GLY A CA 1
ATOM 592 C C . GLY A 1 73 ? 6.810 4.321 -12.207 1.00 76.81 73 GLY A C 1
ATOM 593 O O . GLY A 1 73 ? 5.593 4.461 -12.085 1.00 76.81 73 GLY A O 1
ATOM 594 N N . HIS A 1 74 ? 7.400 4.198 -13.395 1.00 82.44 74 HIS A N 1
ATOM 595 C CA . HIS A 1 74 ? 6.674 4.070 -14.657 1.00 82.44 74 HIS A CA 1
ATOM 596 C C . HIS A 1 74 ? 6.631 2.609 -15.100 1.00 82.44 74 HIS A C 1
ATOM 598 O O . HIS A 1 74 ? 7.628 1.891 -15.035 1.00 82.44 74 HIS A O 1
ATOM 604 N N . CYS A 1 75 ? 5.481 2.179 -15.609 1.00 83.44 75 CYS A N 1
ATOM 605 C CA . CYS A 1 75 ? 5.386 0.912 -16.314 1.00 83.44 75 CYS A CA 1
ATOM 606 C C . CYS A 1 75 ? 6.046 1.048 -17.687 1.00 83.44 75 CYS A C 1
ATOM 608 O O . CYS A 1 75 ? 5.580 1.833 -18.510 1.00 83.44 75 CYS A O 1
ATOM 610 N N . LEU A 1 76 ? 7.098 0.269 -17.943 1.00 83.69 76 LEU A N 1
ATOM 611 C CA . LEU A 1 76 ? 7.804 0.288 -19.227 1.00 83.69 76 LEU A CA 1
ATOM 612 C C . LEU A 1 76 ? 6.925 -0.182 -20.395 1.00 83.69 76 LEU A C 1
ATOM 614 O O . LEU A 1 76 ? 7.096 0.301 -21.508 1.00 83.69 76 LEU A O 1
ATOM 618 N N . ASP A 1 77 ? 5.967 -1.075 -20.136 1.00 84.06 77 ASP A N 1
ATOM 619 C CA . ASP A 1 77 ? 5.128 -1.663 -21.187 1.00 84.06 77 ASP A CA 1
ATOM 620 C C . ASP A 1 77 ? 3.970 -0.736 -21.589 1.00 84.06 77 ASP A C 1
ATOM 622 O O . ASP A 1 77 ? 3.559 -0.706 -22.746 1.00 84.06 77 ASP A O 1
ATOM 626 N N . CYS A 1 78 ? 3.439 0.039 -20.637 1.00 82.94 78 CYS A N 1
ATOM 627 C CA . CYS A 1 78 ? 2.285 0.917 -20.864 1.00 82.94 78 CYS A CA 1
ATOM 628 C C . CYS A 1 78 ? 2.635 2.411 -20.883 1.00 82.94 78 CYS A C 1
ATOM 630 O O . CYS A 1 78 ? 1.763 3.231 -21.155 1.00 82.94 78 CYS A O 1
ATOM 632 N N . ALA A 1 79 ? 3.877 2.780 -20.554 1.00 85.94 79 ALA A N 1
ATOM 633 C CA . ALA A 1 79 ? 4.331 4.162 -20.373 1.00 85.94 79 ALA A CA 1
ATOM 634 C C . ALA A 1 79 ? 3.480 4.985 -19.377 1.00 85.94 79 ALA A C 1
ATOM 636 O O . ALA A 1 79 ? 3.462 6.215 -19.420 1.00 85.94 79 ALA A O 1
ATOM 637 N N . THR A 1 80 ? 2.788 4.321 -18.447 1.00 82.38 80 THR A N 1
ATOM 638 C CA . THR A 1 80 ? 1.937 4.963 -17.435 1.00 82.38 80 THR A CA 1
ATOM 639 C C . THR A 1 80 ? 2.613 5.010 -16.071 1.00 82.38 80 THR A C 1
ATOM 641 O O . THR A 1 80 ? 3.365 4.102 -15.713 1.00 82.38 80 THR A O 1
ATOM 644 N N . ILE A 1 81 ? 2.276 6.026 -15.276 1.00 85.56 81 ILE A N 1
ATOM 645 C CA . ILE A 1 81 ? 2.653 6.108 -13.860 1.00 85.56 81 ILE A CA 1
ATOM 646 C C . ILE A 1 81 ? 1.989 4.959 -13.087 1.00 85.56 81 ILE A C 1
ATOM 648 O O . ILE A 1 81 ? 0.808 4.667 -13.294 1.00 85.56 81 ILE A O 1
ATOM 652 N N . GLY A 1 82 ? 2.759 4.287 -12.232 1.00 85.25 82 GLY A N 1
ATOM 653 C CA . GLY A 1 82 ? 2.251 3.274 -11.315 1.00 85.25 82 GLY A CA 1
ATOM 654 C C . GLY A 1 82 ? 1.389 3.878 -10.209 1.00 85.25 82 GLY A C 1
ATOM 655 O O . GLY A 1 82 ? 1.602 5.011 -9.784 1.00 85.25 82 GLY A O 1
ATOM 656 N N . VAL A 1 83 ? 0.424 3.102 -9.728 1.00 83.75 83 VAL A N 1
ATOM 657 C CA . VAL A 1 83 ? -0.417 3.438 -8.578 1.00 83.75 83 VAL A CA 1
ATOM 658 C C . VAL A 1 83 ? -0.046 2.553 -7.400 1.00 83.75 83 VAL A C 1
ATOM 660 O O . VAL A 1 83 ? 0.255 1.370 -7.565 1.00 83.75 83 VAL A O 1
ATOM 663 N N . THR A 1 84 ? -0.023 3.135 -6.208 1.00 85.31 84 THR A N 1
ATOM 664 C CA . THR A 1 84 ? 0.276 2.397 -4.984 1.00 85.31 84 THR A CA 1
ATOM 665 C C . THR A 1 84 ? -0.984 1.710 -4.474 1.00 85.31 84 THR A C 1
ATOM 667 O O . THR A 1 84 ? -2.014 2.369 -4.305 1.00 85.31 84 THR A O 1
ATOM 670 N N . VAL A 1 85 ? -0.890 0.407 -4.213 1.00 82.06 85 VAL A N 1
ATOM 671 C CA . VAL A 1 85 ? -2.015 -0.423 -3.778 1.00 82.06 85 VAL A CA 1
ATOM 672 C C . VAL A 1 85 ? -1.681 -1.305 -2.577 1.00 82.06 85 VAL A C 1
ATOM 674 O O . VAL A 1 85 ? -0.531 -1.714 -2.398 1.00 82.06 85 VAL A O 1
ATOM 677 N N . CYS A 1 86 ? -2.694 -1.615 -1.766 1.00 85.81 86 CYS A N 1
ATOM 678 C CA . CYS A 1 86 ? -2.611 -2.573 -0.658 1.00 85.81 86 CYS A CA 1
ATOM 679 C C . CYS A 1 86 ? -3.045 -3.975 -1.094 1.00 85.81 86 CYS A C 1
ATOM 681 O O . CYS A 1 86 ? -4.007 -4.118 -1.839 1.00 85.81 86 CYS A O 1
ATOM 683 N N . ALA A 1 87 ? -2.435 -5.015 -0.519 1.00 82.69 87 ALA A N 1
ATOM 684 C CA . ALA A 1 87 ? -2.811 -6.418 -0.733 1.00 82.69 87 ALA A CA 1
ATOM 685 C C . ALA A 1 87 ? -4.173 -6.826 -0.119 1.00 82.69 87 ALA A C 1
ATOM 687 O O . ALA A 1 87 ? -4.510 -8.009 -0.132 1.00 82.69 87 ALA A O 1
ATOM 688 N N . ALA A 1 88 ? -4.927 -5.872 0.444 1.00 79.75 88 ALA A N 1
ATOM 689 C CA . ALA A 1 88 ? -6.213 -6.082 1.115 1.00 79.75 88 ALA A CA 1
ATOM 690 C C . ALA A 1 88 ? -6.181 -7.175 2.205 1.00 79.75 88 ALA A C 1
ATOM 692 O O . ALA A 1 88 ? -7.177 -7.850 2.466 1.00 79.75 88 ALA A O 1
ATOM 693 N N . GLU A 1 89 ? -5.030 -7.356 2.854 1.00 85.31 89 GLU A N 1
ATOM 694 C CA . GLU A 1 89 ? -4.865 -8.292 3.962 1.00 85.31 89 GLU A CA 1
ATOM 695 C C . GLU A 1 89 ? -4.855 -7.548 5.300 1.00 85.31 89 GLU A C 1
ATOM 697 O O . GLU A 1 89 ? -4.369 -6.425 5.406 1.00 85.31 89 GLU A O 1
ATOM 702 N N . ALA A 1 90 ? -5.370 -8.195 6.344 1.00 86.31 90 ALA A N 1
ATOM 703 C CA . ALA A 1 90 ? -5.408 -7.632 7.687 1.00 86.31 90 ALA A CA 1
ATOM 704 C C . ALA A 1 90 ? -4.557 -8.486 8.630 1.00 86.31 90 ALA A C 1
ATOM 706 O O . ALA A 1 90 ? -5.025 -9.473 9.204 1.00 86.31 90 ALA A O 1
ATOM 707 N N . LYS A 1 91 ? -3.289 -8.108 8.809 1.00 91.88 91 LYS A N 1
ATOM 708 C CA . LYS A 1 91 ? -2.417 -8.717 9.815 1.00 91.88 91 LYS A CA 1
ATOM 709 C C . LYS A 1 91 ? -2.510 -7.923 11.110 1.00 91.88 91 LYS A C 1
ATOM 711 O O . LYS A 1 91 ? -2.026 -6.799 11.168 1.00 91.88 91 LYS A O 1
ATOM 716 N N . LEU A 1 92 ? -3.098 -8.507 12.154 1.00 93.44 92 LEU A N 1
ATOM 717 C CA . LEU A 1 92 ? -3.136 -7.878 13.476 1.00 93.44 92 LEU A CA 1
ATOM 718 C C . LEU A 1 92 ? -1.707 -7.709 14.003 1.00 93.44 92 LEU A C 1
ATOM 720 O O . LEU A 1 92 ? -0.977 -8.694 14.139 1.00 93.44 92 LEU A O 1
ATOM 724 N N . VAL A 1 93 ? -1.319 -6.473 14.308 1.00 94.69 93 VAL A N 1
ATOM 725 C CA . VAL A 1 93 ? 0.012 -6.163 14.858 1.00 94.69 93 VAL A CA 1
ATOM 726 C C . VAL A 1 93 ? -0.041 -5.622 16.273 1.00 94.69 93 VAL A C 1
ATOM 728 O O . VAL A 1 93 ? 0.931 -5.753 17.015 1.00 94.69 93 VAL A O 1
ATOM 731 N N . ASN A 1 94 ? -1.166 -5.028 16.661 1.00 91.94 94 ASN A N 1
ATOM 732 C CA . ASN A 1 94 ? -1.356 -4.505 17.999 1.00 91.94 94 ASN A CA 1
ATOM 733 C C . ASN A 1 94 ? -2.845 -4.422 18.340 1.00 91.94 94 ASN A C 1
ATOM 735 O O . ASN A 1 94 ? -3.696 -4.301 17.459 1.00 91.94 94 ASN A O 1
ATOM 739 N N . GLU A 1 95 ? -3.151 -4.437 19.629 1.00 92.50 95 GLU A N 1
ATOM 740 C CA . GLU A 1 95 ? -4.491 -4.217 20.154 1.00 92.50 95 GLU A CA 1
ATOM 741 C C . GLU A 1 95 ? -4.419 -3.618 21.559 1.00 92.50 95 GLU A C 1
ATOM 743 O O . GLU A 1 95 ? -3.465 -3.839 22.311 1.00 92.50 95 GLU A O 1
ATOM 748 N N . GLY A 1 96 ? -5.429 -2.843 21.939 1.00 89.56 96 GLY A N 1
ATOM 749 C CA . GLY A 1 96 ? -5.472 -2.299 23.286 1.00 89.56 96 GLY A CA 1
ATOM 750 C C . GLY A 1 96 ? -6.508 -1.215 23.495 1.00 89.56 96 GLY A C 1
ATOM 751 O O . GLY A 1 96 ? -7.181 -0.755 22.577 1.00 89.56 96 GLY A O 1
ATOM 752 N N . TYR A 1 97 ? -6.618 -0.788 24.748 1.00 87.62 97 TYR A N 1
ATOM 753 C CA . TYR A 1 97 ? -7.458 0.344 25.102 1.00 87.62 97 TYR A CA 1
ATOM 754 C C . TYR A 1 97 ? -6.739 1.661 24.818 1.00 87.62 97 TYR A C 1
ATOM 756 O O . TYR A 1 97 ? -5.615 1.879 25.283 1.00 87.62 97 TYR A O 1
ATOM 764 N N . HIS A 1 98 ? -7.429 2.580 24.144 1.00 81.75 98 HIS A N 1
ATOM 765 C CA . HIS A 1 98 ? -6.981 3.962 24.043 1.00 81.75 98 HIS A CA 1
ATOM 766 C C . HIS A 1 98 ? -6.781 4.564 25.432 1.00 81.75 98 HIS A C 1
ATOM 768 O O . HIS A 1 98 ? -7.557 4.316 26.363 1.00 81.75 98 HIS A O 1
ATOM 774 N N . ARG A 1 99 ? -5.769 5.421 25.556 1.00 78.19 99 ARG A N 1
ATOM 775 C CA . ARG A 1 99 ? -5.533 6.214 26.760 1.00 78.19 99 ARG A CA 1
ATOM 776 C C . ARG A 1 99 ? -5.898 7.670 26.478 1.00 78.19 99 ARG A C 1
ATOM 778 O O . ARG A 1 99 ? -5.261 8.329 25.666 1.00 78.19 99 ARG A O 1
ATOM 785 N N . GLY A 1 100 ? -6.944 8.154 27.138 1.00 70.75 100 GLY A N 1
ATOM 786 C CA . GLY A 1 100 ? -7.367 9.553 27.119 1.00 70.75 100 GLY A CA 1
ATOM 787 C C . GLY A 1 100 ? -6.511 10.418 28.048 1.00 70.75 100 GLY A C 1
ATOM 788 O O . GLY A 1 100 ? -5.519 9.941 28.593 1.00 70.75 100 GLY A O 1
ATOM 789 N N . PHE A 1 101 ? -6.901 11.689 28.220 1.00 65.25 101 PHE A N 1
ATOM 790 C CA . PHE A 1 101 ? -6.233 12.742 29.015 1.00 65.25 101 PHE A CA 1
ATOM 791 C C . PHE A 1 101 ? -4.741 12.484 29.312 1.00 65.25 101 PHE A C 1
ATOM 793 O O . PHE A 1 101 ? -4.392 11.863 30.321 1.00 65.25 101 PHE A O 1
ATOM 800 N N . LEU A 1 102 ? -3.872 12.959 28.409 1.00 71.12 102 LEU A N 1
ATOM 801 C CA . LEU A 1 102 ? -2.405 12.863 28.502 1.00 71.12 102 LEU A CA 1
ATOM 802 C C . LEU A 1 102 ? -1.860 11.427 28.664 1.00 71.12 102 LEU A C 1
ATOM 804 O O . LEU A 1 102 ? -0.759 11.234 29.170 1.00 71.12 102 LEU A O 1
ATOM 808 N N . GLY A 1 103 ? -2.622 10.410 28.252 1.00 69.94 103 GLY A N 1
ATOM 809 C CA . GLY A 1 103 ? -2.215 9.006 28.331 1.00 69.94 103 GLY A CA 1
ATOM 810 C C . GLY A 1 103 ? -2.415 8.355 29.706 1.00 69.94 103 GLY A C 1
ATOM 811 O O . GLY A 1 103 ? -1.919 7.249 29.926 1.00 69.94 103 GLY A O 1
ATOM 812 N N . ILE A 1 104 ? -3.129 9.009 30.632 1.00 75.31 104 ILE A N 1
ATOM 813 C CA . ILE A 1 104 ? -3.248 8.568 32.035 1.00 75.31 104 ILE A CA 1
ATOM 814 C C . ILE A 1 104 ? -4.511 7.732 32.271 1.00 75.31 104 ILE A C 1
ATOM 816 O O . ILE A 1 104 ? -4.489 6.775 33.044 1.00 75.31 104 ILE A O 1
ATOM 820 N N . ARG A 1 105 ? -5.630 8.075 31.623 1.00 76.94 105 ARG A N 1
ATOM 821 C CA . ARG A 1 105 ? -6.908 7.376 31.827 1.00 76.94 105 ARG A CA 1
ATOM 822 C C . ARG A 1 105 ? -7.192 6.437 30.672 1.00 76.94 105 ARG A C 1
ATOM 824 O O . ARG A 1 105 ? -7.402 6.887 29.550 1.00 76.94 105 ARG A O 1
ATOM 831 N N . GLN A 1 106 ? -7.245 5.143 30.959 1.00 80.12 106 GLN A N 1
ATOM 832 C CA . GLN A 1 106 ? -7.751 4.163 30.009 1.00 80.12 106 GLN A CA 1
ATOM 833 C C . GLN A 1 106 ? -9.210 4.495 29.660 1.00 80.12 106 GLN A C 1
ATOM 835 O O . GLN A 1 106 ? -10.029 4.719 30.552 1.00 80.12 106 GLN A O 1
ATOM 840 N N . THR A 1 107 ? -9.514 4.570 28.370 1.00 82.44 107 THR A N 1
ATOM 841 C CA . THR A 1 107 ? -10.882 4.727 27.862 1.00 82.44 107 THR A CA 1
ATOM 842 C C . THR A 1 107 ? -11.539 3.358 27.694 1.00 82.44 107 THR A C 1
ATOM 844 O O . THR A 1 107 ? -10.880 2.323 27.795 1.00 82.44 107 THR A O 1
ATOM 847 N N . ASP A 1 108 ? -12.835 3.334 27.411 1.00 83.25 108 ASP A N 1
ATOM 848 C CA . ASP A 1 108 ? -13.549 2.117 27.034 1.00 83.25 108 ASP A CA 1
ATOM 849 C C . ASP A 1 108 ? -13.417 1.773 25.538 1.00 83.25 108 ASP A C 1
ATOM 851 O O . ASP A 1 108 ? -13.915 0.726 25.122 1.00 83.25 108 ASP A O 1
ATOM 855 N N . CYS A 1 109 ? -12.715 2.589 24.736 1.00 85.06 109 CYS A N 1
ATOM 856 C CA . CYS A 1 109 ? -12.429 2.266 23.342 1.00 85.06 109 CYS A CA 1
ATOM 857 C C . CYS A 1 109 ? -11.265 1.280 23.242 1.00 85.06 109 CYS A C 1
ATOM 859 O O . CYS A 1 109 ? -10.111 1.636 23.490 1.00 85.06 109 CYS A O 1
ATOM 861 N N . TYR A 1 110 ? -11.592 0.036 22.892 1.00 88.19 110 TYR A N 1
ATOM 862 C CA . TYR A 1 110 ? -10.624 -0.983 22.506 1.00 88.19 110 TYR A CA 1
ATOM 863 C C . TYR A 1 110 ? -10.444 -0.953 20.989 1.00 88.19 110 TYR A C 1
ATOM 865 O O . TYR A 1 110 ? -11.438 -1.044 20.256 1.00 88.19 110 TYR A O 1
ATOM 873 N N . ALA A 1 111 ? -9.197 -0.820 20.549 1.00 89.62 111 ALA A N 1
ATOM 874 C CA . ALA A 1 111 ? -8.817 -0.721 19.151 1.00 89.62 111 ALA A CA 1
ATOM 875 C C . ALA A 1 111 ? -7.952 -1.914 18.730 1.00 89.62 111 ALA A C 1
ATOM 877 O O . ALA A 1 111 ? -7.158 -2.430 19.522 1.00 89.62 111 ALA A O 1
ATOM 878 N N . TYR A 1 112 ? -8.111 -2.323 17.475 1.00 90.94 112 TYR A N 1
ATOM 879 C CA . TYR A 1 112 ? -7.274 -3.309 16.798 1.00 90.94 112 TYR A CA 1
ATOM 880 C C . TYR A 1 112 ? -6.565 -2.621 15.633 1.00 90.94 112 TYR A C 1
ATOM 882 O O . TYR A 1 112 ? -7.217 -1.926 14.852 1.00 90.94 112 TYR A O 1
ATOM 890 N N . TYR A 1 113 ? -5.256 -2.831 15.517 1.00 90.31 113 TYR A N 1
ATOM 891 C CA . TYR A 1 113 ? -4.406 -2.207 14.507 1.00 90.31 113 TYR A CA 1
ATOM 892 C C . TYR A 1 113 ? -3.859 -3.272 13.564 1.00 90.31 113 TYR A C 1
ATOM 894 O O . TYR A 1 113 ? -3.255 -4.257 14.010 1.00 90.31 113 TYR A O 1
ATOM 902 N N . PHE A 1 114 ? -4.052 -3.061 12.266 1.00 91.69 114 PHE A N 1
ATOM 903 C CA . PHE A 1 114 ? -3.685 -4.021 11.236 1.00 91.69 114 PHE A CA 1
ATOM 904 C C . PHE A 1 114 ? -2.688 -3.435 10.245 1.00 91.69 114 PHE A C 1
ATOM 906 O O . PHE A 1 114 ? -2.781 -2.269 9.856 1.00 91.69 114 PHE A O 1
ATOM 913 N N . GLU A 1 115 ? -1.776 -4.283 9.785 1.00 92.06 115 GLU A N 1
ATOM 914 C CA . GLU A 1 115 ? -0.892 -3.995 8.663 1.00 92.06 115 GLU A CA 1
ATOM 915 C C . GLU A 1 115 ? -1.271 -4.815 7.425 1.00 92.06 115 GLU A C 1
ATOM 917 O O . GLU A 1 115 ? -1.769 -5.938 7.541 1.00 92.06 115 GLU A O 1
ATOM 922 N N . SER A 1 116 ? -0.966 -4.264 6.250 1.00 86.81 116 SER A N 1
ATOM 923 C CA . SER A 1 116 ? -1.051 -4.933 4.948 1.00 86.81 116 SER A CA 1
ATOM 924 C C . SER A 1 116 ? 0.282 -4.790 4.219 1.00 86.81 116 SER A C 1
ATO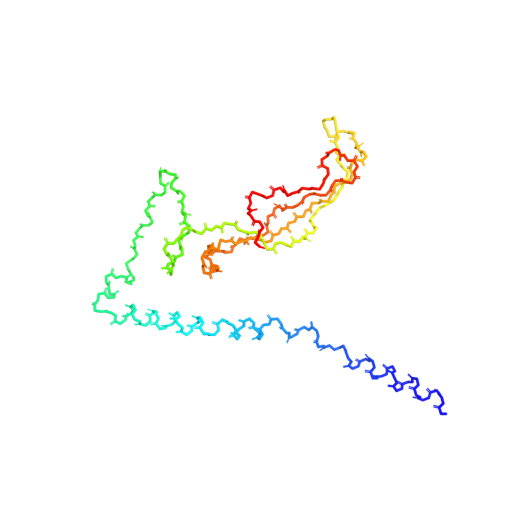M 926 O O . SER A 1 116 ? 0.981 -3.788 4.382 1.00 86.81 116 SER A O 1
ATOM 928 N N . ARG A 1 117 ? 0.641 -5.759 3.374 1.00 87.38 117 ARG A N 1
ATOM 929 C CA . ARG A 1 117 ? 1.646 -5.534 2.325 1.00 87.38 117 ARG A CA 1
ATOM 930 C C . ARG A 1 117 ? 1.128 -4.533 1.293 1.00 87.38 117 ARG A C 1
ATOM 932 O O . ARG A 1 117 ? -0.086 -4.404 1.099 1.00 87.38 117 ARG A O 1
ATOM 939 N N . GLY A 1 118 ? 2.051 -3.837 0.635 1.00 84.75 118 GLY A N 1
ATOM 940 C CA . GLY A 1 118 ? 1.751 -2.902 -0.448 1.00 84.75 118 GLY A CA 1
ATOM 941 C C . GLY A 1 118 ? 2.583 -3.177 -1.694 1.00 84.75 118 GLY A C 1
ATOM 942 O O . GLY A 1 118 ? 3.613 -3.843 -1.632 1.00 84.75 118 GLY A O 1
ATOM 943 N N . ALA A 1 119 ? 2.154 -2.645 -2.829 1.00 86.19 119 ALA A N 1
ATOM 944 C CA . ALA A 1 119 ? 2.912 -2.680 -4.073 1.00 86.19 119 ALA A CA 1
ATOM 945 C C . ALA A 1 119 ? 2.664 -1.419 -4.906 1.00 86.19 119 ALA A C 1
ATOM 947 O O . ALA A 1 119 ? 1.655 -0.735 -4.741 1.00 86.19 119 ALA A O 1
ATOM 948 N N . LEU A 1 120 ? 3.581 -1.122 -5.824 1.00 86.38 120 LEU A N 1
ATOM 949 C CA . LEU A 1 120 ? 3.347 -0.202 -6.930 1.00 86.38 120 LEU A CA 1
ATOM 950 C C . LEU A 1 120 ? 2.952 -1.026 -8.150 1.00 86.38 120 LEU A C 1
ATOM 952 O O . LEU A 1 120 ? 3.717 -1.889 -8.582 1.00 86.38 120 LEU A O 1
ATOM 956 N N . MET A 1 121 ? 1.780 -0.765 -8.720 1.00 86.00 121 MET A N 1
ATOM 957 C CA . MET A 1 121 ? 1.255 -1.521 -9.857 1.00 86.00 121 MET A CA 1
ATOM 958 C C . MET A 1 121 ? 0.913 -0.605 -11.026 1.00 86.00 121 MET A C 1
ATOM 960 O O . MET A 1 121 ? 0.460 0.524 -10.850 1.00 86.00 121 MET A O 1
ATOM 964 N N . CYS A 1 122 ? 1.106 -1.090 -12.251 1.00 85.12 122 CYS A N 1
ATOM 965 C CA . CYS A 1 122 ? 0.573 -0.415 -13.428 1.00 85.12 122 CYS A CA 1
ATOM 966 C C . CYS A 1 122 ? -0.966 -0.478 -13.407 1.00 85.12 122 CYS A C 1
ATOM 968 O O . CYS A 1 122 ? -1.510 -1.580 -13.415 1.00 85.12 122 CYS A O 1
ATOM 970 N N . PRO A 1 123 ? -1.694 0.649 -13.472 1.00 83.75 123 PRO A N 1
ATOM 971 C CA . PRO A 1 123 ? -3.158 0.613 -13.487 1.00 83.75 123 PRO A CA 1
ATOM 972 C C . PRO A 1 123 ? -3.747 0.047 -14.793 1.00 83.75 123 PRO A C 1
ATOM 974 O O . PRO A 1 123 ? -4.939 -0.231 -14.843 1.00 83.75 123 PRO A O 1
ATOM 977 N N . GLN A 1 124 ? -2.946 -0.097 -15.857 1.00 83.44 124 GLN A N 1
ATOM 978 C CA . GLN A 1 124 ? -3.398 -0.602 -17.161 1.00 83.44 124 GLN A CA 1
ATOM 979 C C . GLN A 1 124 ? -3.203 -2.115 -17.299 1.00 83.44 124 GLN A C 1
ATOM 981 O O . GLN A 1 124 ? -4.154 -2.836 -17.578 1.00 83.44 124 GLN A O 1
ATOM 986 N N . CYS A 1 125 ? -1.973 -2.603 -17.104 1.00 85.25 125 CYS A N 1
ATOM 987 C CA . CYS A 1 125 ? -1.633 -4.018 -17.284 1.00 85.25 125 CYS A CA 1
ATOM 988 C C . CYS A 1 125 ? -1.434 -4.781 -15.969 1.00 85.25 125 CYS A C 1
ATOM 990 O O . CYS A 1 125 ? -1.095 -5.959 -16.004 1.00 85.25 125 CYS A O 1
ATOM 992 N N . GLN A 1 126 ? -1.592 -4.118 -14.816 1.00 83.50 126 GLN A N 1
ATOM 993 C CA . GLN A 1 126 ? -1.430 -4.701 -13.478 1.00 83.50 126 GLN A CA 1
ATOM 994 C C . GLN A 1 126 ? -0.035 -5.285 -13.190 1.00 83.50 126 GLN A C 1
ATOM 996 O O . GLN A 1 126 ? 0.158 -5.963 -12.184 1.00 83.50 126 GLN A O 1
ATOM 1001 N N . ARG A 1 127 ? 0.977 -4.978 -14.017 1.00 83.88 127 ARG A N 1
ATOM 1002 C CA . ARG A 1 127 ? 2.373 -5.339 -13.733 1.00 83.88 127 ARG A CA 1
ATOM 1003 C C . ARG A 1 127 ? 2.812 -4.715 -12.409 1.00 83.88 127 ARG A C 1
ATOM 1005 O O . ARG A 1 127 ? 2.696 -3.501 -12.230 1.00 83.88 127 ARG A O 1
ATOM 1012 N N . VAL A 1 128 ? 3.358 -5.539 -11.516 1.00 85.69 128 VAL A N 1
ATOM 1013 C CA . VAL A 1 128 ? 4.009 -5.084 -10.282 1.00 85.69 128 VAL A CA 1
ATOM 1014 C C . VAL A 1 128 ? 5.342 -4.435 -10.651 1.00 85.69 128 VAL A C 1
ATOM 1016 O O . VAL A 1 128 ? 6.202 -5.072 -11.255 1.00 85.69 128 VAL A O 1
ATOM 1019 N N . LEU A 1 129 ? 5.481 -3.153 -10.322 1.00 82.62 129 LEU A N 1
ATOM 1020 C CA . LEU A 1 129 ? 6.677 -2.346 -10.569 1.00 82.62 129 LEU A CA 1
ATOM 1021 C C . LEU A 1 129 ? 7.618 -2.364 -9.360 1.00 82.62 129 LEU A C 1
ATOM 1023 O O . LEU A 1 129 ? 8.832 -2.375 -9.524 1.00 82.62 129 LEU A O 1
ATOM 1027 N N . GLU A 1 130 ? 7.052 -2.390 -8.153 1.00 84.31 130 GLU A N 1
ATOM 1028 C CA . GLU A 1 130 ? 7.777 -2.421 -6.883 1.00 84.31 130 GLU A CA 1
ATOM 1029 C C . GLU A 1 130 ? 6.912 -3.109 -5.819 1.00 84.31 130 GLU A C 1
ATOM 1031 O O . GLU A 1 130 ? 5.684 -3.027 -5.868 1.00 84.31 130 GLU A O 1
ATOM 1036 N N . GLN A 1 131 ? 7.537 -3.782 -4.853 1.00 81.88 131 GLN A N 1
ATOM 1037 C CA . GLN A 1 131 ? 6.853 -4.327 -3.680 1.00 81.88 131 GLN A CA 1
ATOM 1038 C C . GLN A 1 131 ? 7.295 -3.573 -2.429 1.00 81.88 131 GLN A C 1
ATOM 1040 O O . GLN A 1 131 ? 8.487 -3.389 -2.190 1.00 81.88 131 GLN A O 1
ATOM 1045 N N . TYR A 1 132 ? 6.324 -3.189 -1.611 1.00 77.56 132 TYR A N 1
ATOM 1046 C CA . TYR A 1 132 ? 6.536 -2.590 -0.303 1.00 77.56 132 TYR A CA 1
ATOM 1047 C C . TYR A 1 132 ? 6.384 -3.653 0.791 1.00 77.56 132 TYR A C 1
ATOM 1049 O O . TYR A 1 132 ? 5.699 -4.665 0.628 1.00 77.56 132 TYR A O 1
ATOM 1057 N N . GLY A 1 133 ? 7.023 -3.414 1.936 1.00 83.19 133 GLY A N 1
ATOM 1058 C CA . GLY A 1 133 ? 6.817 -4.223 3.135 1.00 83.19 133 GLY A CA 1
ATOM 1059 C C . GLY A 1 133 ? 5.422 -4.035 3.747 1.00 83.19 133 GLY A C 1
ATOM 1060 O O . GLY A 1 133 ? 4.497 -3.504 3.128 1.00 83.19 133 GLY A O 1
ATOM 1061 N N . TYR A 1 134 ? 5.284 -4.462 5.000 1.00 86.88 134 TYR A N 1
ATOM 1062 C CA . TYR A 1 134 ? 4.080 -4.196 5.782 1.00 86.88 134 TYR A CA 1
ATOM 1063 C C . TYR A 1 134 ? 3.983 -2.710 6.153 1.00 86.88 134 TYR A C 1
ATOM 1065 O O . TYR A 1 134 ? 4.987 -2.082 6.490 1.00 86.88 134 TYR A O 1
ATOM 1073 N N . HIS A 1 135 ? 2.772 -2.159 6.093 1.00 83.44 135 HIS A N 1
ATOM 1074 C CA . HIS A 1 135 ? 2.447 -0.801 6.526 1.00 83.44 135 HIS A CA 1
ATOM 1075 C C . HIS A 1 135 ? 1.075 -0.774 7.212 1.00 83.44 135 HIS A C 1
ATOM 1077 O O . HIS A 1 135 ? 0.246 -1.654 6.972 1.00 83.44 135 HIS A O 1
ATOM 1083 N N . ALA A 1 136 ? 0.826 0.239 8.048 1.00 88.06 136 ALA A N 1
ATOM 1084 C CA . ALA A 1 136 ? -0.450 0.409 8.743 1.00 88.06 136 ALA A CA 1
ATOM 1085 C C . ALA A 1 136 ? -1.595 0.583 7.735 1.00 88.06 136 ALA A C 1
ATOM 1087 O O . ALA A 1 136 ? -1.576 1.517 6.934 1.00 88.06 136 ALA A O 1
ATOM 1088 N N . CYS A 1 137 ? -2.571 -0.324 7.775 1.00 84.56 137 CYS A N 1
ATOM 1089 C CA . CYS A 1 137 ? -3.632 -0.408 6.775 1.00 84.56 137 CYS A CA 1
ATOM 1090 C C . CYS A 1 137 ? -5.005 -0.066 7.343 1.00 84.56 137 CYS A C 1
ATOM 1092 O O . CYS A 1 137 ? -5.686 0.798 6.798 1.00 84.56 137 CYS A O 1
ATOM 1094 N N . TRP A 1 138 ? -5.390 -0.703 8.449 1.00 87.69 138 TRP A N 1
ATOM 1095 C CA . TRP A 1 138 ? -6.752 -0.644 8.982 1.00 87.69 138 TRP A CA 1
ATOM 1096 C C . TRP A 1 138 ? -6.726 -0.468 10.501 1.00 87.69 138 TRP A C 1
ATOM 1098 O O . TRP A 1 138 ? -5.908 -1.086 11.190 1.00 87.69 138 TRP A O 1
ATOM 1108 N N . GLU A 1 139 ? -7.664 0.317 11.031 1.00 88.81 139 GLU A N 1
ATOM 1109 C CA . GLU A 1 139 ? -8.002 0.332 12.457 1.00 88.81 139 GLU A CA 1
ATOM 1110 C C . GLU A 1 139 ? -9.487 0.019 12.726 1.00 88.81 139 GLU A C 1
ATOM 1112 O O . GLU A 1 139 ? -10.377 0.517 12.037 1.00 88.81 139 GLU A O 1
ATOM 1117 N N . ILE A 1 140 ? -9.766 -0.828 13.722 1.00 86.94 140 ILE A N 1
ATOM 1118 C CA . ILE A 1 140 ? -11.133 -1.208 14.133 1.00 86.94 140 ILE A CA 1
ATOM 1119 C C . ILE A 1 140 ? -11.359 -0.744 15.565 1.00 86.94 140 ILE A C 1
ATOM 1121 O O . ILE A 1 140 ? -10.660 -1.198 16.475 1.00 86.94 140 ILE A O 1
ATOM 1125 N N . HIS A 1 141 ? -12.366 0.105 15.784 1.00 88.00 141 HIS A N 1
ATOM 1126 C CA . HIS A 1 141 ? -12.641 0.737 17.079 1.00 88.00 141 HIS A CA 1
ATOM 1127 C C . HIS A 1 141 ? -14.026 0.345 17.594 1.00 88.00 141 HIS A C 1
ATOM 1129 O O . HIS A 1 141 ? -15.047 0.887 17.178 1.00 88.00 141 HIS A O 1
ATOM 1135 N N . LYS A 1 142 ? -14.094 -0.566 18.572 1.00 75.06 142 LYS A N 1
ATOM 1136 C CA . LYS A 1 142 ? -15.382 -1.177 18.962 1.00 75.06 142 LYS A CA 1
ATOM 1137 C C . LYS A 1 142 ? -16.334 -0.286 19.768 1.00 75.06 142 LYS A C 1
ATOM 1139 O O . LYS A 1 142 ? -17.491 -0.665 19.942 1.00 75.06 142 LYS A O 1
ATOM 1144 N N . LYS A 1 143 ? -15.864 0.837 20.328 1.00 73.44 143 LYS A N 1
ATOM 1145 C CA . LYS A 1 143 ? -16.653 1.657 21.276 1.00 73.44 143 LYS A CA 1
ATOM 1146 C C . LYS A 1 143 ? -16.476 3.173 21.185 1.00 73.44 143 LYS A C 1
ATOM 1148 O O . LYS A 1 143 ? -17.171 3.884 21.903 1.00 73.44 143 LYS A O 1
ATOM 1153 N N . CYS A 1 144 ? -15.596 3.690 20.331 1.00 74.50 144 CYS A N 1
ATOM 1154 C CA . CYS A 1 144 ? -15.491 5.134 20.118 1.00 74.50 144 CYS A CA 1
ATOM 1155 C C . CYS A 1 144 ? -16.076 5.554 18.771 1.00 74.50 144 CYS A C 1
ATOM 1157 O O . CYS A 1 144 ? -16.259 4.738 17.873 1.00 74.50 144 CYS A O 1
ATOM 1159 N N . SER A 1 145 ? -16.365 6.851 18.638 1.00 72.38 145 SER A N 1
ATOM 1160 C CA . SER A 1 145 ? -16.961 7.465 17.443 1.00 72.38 145 SER A CA 1
ATOM 1161 C C . SER A 1 145 ? -16.114 7.343 16.172 1.00 72.38 145 SER A C 1
ATOM 1163 O O . SER A 1 145 ? -16.557 7.785 15.120 1.00 72.38 145 SER A O 1
ATOM 1165 N N . TYR A 1 146 ? -14.903 6.794 16.278 1.00 70.81 146 TYR A N 1
ATOM 1166 C CA . TYR A 1 146 ? -13.992 6.575 15.162 1.00 70.81 146 TYR A CA 1
ATOM 1167 C C . TYR A 1 146 ? -14.429 5.415 14.252 1.00 70.81 146 TYR A C 1
ATOM 1169 O O . TYR A 1 146 ? -14.233 5.510 13.047 1.00 70.81 146 TYR A O 1
ATOM 1177 N N . GLY A 1 147 ? -15.087 4.377 14.787 1.00 77.12 147 GLY A N 1
ATOM 1178 C CA . GLY A 1 147 ? -15.540 3.231 13.990 1.00 77.12 147 GLY A CA 1
ATOM 1179 C C . GLY A 1 147 ? -14.400 2.483 13.288 1.00 77.12 147 GLY A C 1
ATOM 1180 O O . GLY A 1 147 ? -13.261 2.497 13.751 1.00 77.12 147 GLY A O 1
ATOM 1181 N N . ASP A 1 148 ? -14.717 1.820 12.179 1.00 84.44 148 ASP A N 1
ATOM 1182 C CA . ASP A 1 148 ? -13.756 1.040 11.396 1.00 84.44 148 ASP A CA 1
ATOM 1183 C C . ASP A 1 148 ? -13.344 1.852 10.164 1.00 84.44 148 ASP A C 1
ATOM 1185 O O . ASP A 1 148 ? -14.216 2.322 9.428 1.00 84.4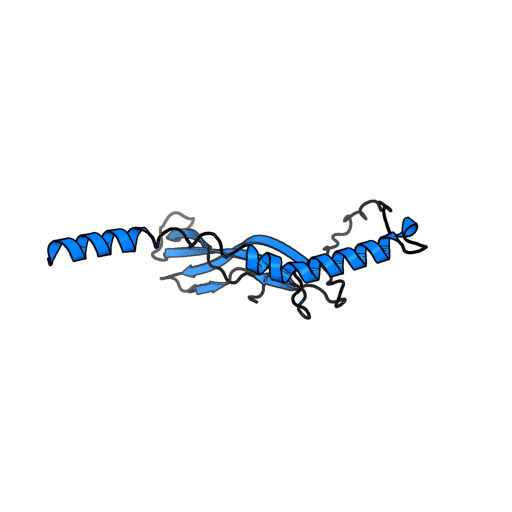4 148 ASP A O 1
ATOM 1189 N N . TYR A 1 149 ? -12.041 2.042 9.947 1.00 78.31 149 TYR A N 1
ATOM 1190 C CA . TYR A 1 149 ? -11.545 2.856 8.835 1.00 78.31 149 TYR A CA 1
ATOM 1191 C C . TYR A 1 149 ? -10.154 2.444 8.348 1.00 78.31 149 TYR A C 1
ATOM 1193 O O . TYR A 1 149 ? -9.313 1.954 9.109 1.00 78.31 149 TYR A O 1
ATOM 1201 N N . ASP A 1 150 ? -9.915 2.710 7.063 1.00 80.50 150 ASP A N 1
ATOM 1202 C CA . ASP A 1 150 ? -8.600 2.614 6.441 1.00 80.50 150 ASP A CA 1
ATOM 1203 C C . ASP A 1 150 ? -7.734 3.807 6.869 1.00 80.50 150 ASP A C 1
ATOM 1205 O O . ASP A 1 150 ? -8.143 4.967 6.774 1.00 80.50 150 ASP A O 1
ATOM 1209 N N . VAL A 1 151 ? -6.520 3.522 7.338 1.00 81.00 151 VAL A N 1
ATOM 1210 C CA . VAL A 1 151 ? -5.504 4.542 7.665 1.00 81.00 151 VAL A CA 1
ATOM 1211 C C . VAL A 1 151 ? -4.459 4.697 6.572 1.00 81.00 151 VAL A C 1
ATOM 1213 O O . VAL A 1 151 ? -3.710 5.677 6.561 1.00 81.00 151 VAL A O 1
ATOM 1216 N N . CYS A 1 152 ? -4.389 3.734 5.656 1.00 79.94 152 CYS A N 1
ATOM 1217 C CA . CYS A 1 152 ? -3.438 3.789 4.566 1.00 79.94 152 CYS A CA 1
ATOM 1218 C C . CYS A 1 152 ? -3.907 4.770 3.479 1.00 79.94 152 CYS A C 1
ATOM 1220 O O . CYS A 1 152 ? -5.057 4.699 3.050 1.00 79.94 152 CYS A O 1
ATOM 1222 N N . PRO A 1 153 ? -3.026 5.658 2.976 1.00 69.31 153 PRO A N 1
ATOM 1223 C CA . PRO A 1 153 ? -3.344 6.518 1.836 1.00 69.31 153 PRO A CA 1
ATOM 1224 C C . PRO A 1 153 ? -3.355 5.768 0.490 1.00 69.31 153 PRO A C 1
ATOM 1226 O O . PRO A 1 153 ? -3.674 6.371 -0.535 1.00 69.31 153 PRO A O 1
ATOM 1229 N N . MET A 1 154 ? -2.954 4.492 0.461 1.00 74.50 154 MET A N 1
ATOM 1230 C CA . MET A 1 154 ? -2.923 3.669 -0.751 1.00 74.50 154 MET A CA 1
ATOM 1231 C C . MET A 1 154 ? -4.330 3.172 -1.098 1.00 74.50 154 MET A C 1
ATOM 1233 O O . MET A 1 154 ? -5.147 2.913 -0.216 1.00 74.50 154 MET A O 1
ATOM 1237 N N . GLN A 1 155 ? -4.614 3.017 -2.392 1.00 62.44 155 GLN A N 1
ATOM 1238 C CA . GLN A 1 155 ? -5.907 2.496 -2.837 1.00 62.44 155 GLN A CA 1
ATOM 1239 C C . GLN A 1 155 ? -5.964 0.976 -2.645 1.00 62.44 155 GLN A C 1
ATOM 1241 O O . GLN A 1 155 ? -4.987 0.268 -2.887 1.00 62.44 155 GLN A O 1
ATOM 1246 N N . VAL A 1 156 ? -7.113 0.459 -2.221 1.00 58.97 156 VAL A N 1
ATOM 1247 C CA . VAL A 1 156 ? -7.349 -0.989 -2.191 1.00 58.97 156 VAL A CA 1
ATOM 1248 C C . VAL A 1 156 ? -7.582 -1.459 -3.630 1.00 58.97 156 VAL A C 1
ATOM 1250 O O . VAL A 1 156 ? -8.442 -0.900 -4.313 1.00 58.97 156 VAL A O 1
ATOM 1253 N N . SER A 1 157 ? -6.785 -2.425 -4.099 1.00 56.47 157 SER A N 1
ATOM 1254 C CA . SER A 1 157 ? -6.915 -3.028 -5.437 1.00 56.47 157 SER A CA 1
ATOM 1255 C C . SER A 1 157 ? -7.901 -4.182 -5.466 1.00 56.47 157 SER A C 1
ATOM 1257 O O . SER A 1 157 ? -7.829 -4.998 -4.519 1.00 56.47 157 SER A O 1
#

Foldseek 3Di:
DVVVVVVVVVVVVVVVPDDPPPDPPVVVCVVCVVVVVVVVVVVVCLCPDPCNVVVPPPPDDDPPCVPVDDPFQADPVPRDTWAKEWPPDWAFDDKDFDQPDVNPRGDPKIKTWTWTWMFTADPPPRDTRGTGDIDTFWMATDDDPPHIDTPDPGHYD

Secondary structure (DSSP, 8-state):
-HHHHHHHHHHHHHTS-S-SSSSSSHHHHHHHHHHHHHHHHHHHHHHTSTTHHHHSS--------TT----PPBPTTT-PBPEEEE----EEEEEEEEEEGGGTEEEEEEEEEEEEEEEEE-TTT--EEEEEEEEEEEEEESSSTT-EEE--SSEE-

pLDDT: mean 70.75, std 14.91, range [43.72, 94.69]

Sequence (157 aa):
MKKCIAFLMTCLLMFFSPVLTLASTNELDFYLEPYRQEEQRRIDEITNSENSAEWLNVERDNMPLSNGMMTIGHCLDCATIGVTVCAAEAKLVNEGYHRGFLGIRQTDCYAYYFESRGALMCPQCQRVLEQYGYHACWEIHKKCSYGDYDVCPMQVS

Radius of gyration: 25.89 Å; chains: 1; bounding box: 45×76×64 Å